Protein AF-A0A7J9FMN2-F1 (afdb_monomer_lite)

pLDDT: mean 85.73, std 14.69, range [47.81, 98.0]

Secondary structure (DSSP, 8-state):
-----------------HHHHHHHHHHHHHHHHHHHHHTT--GGGGG-TTHHHHHHHHHHH-TTSPPPPHHHIIIIIHHHHHHHHH-

Organism: NCBI:txid34281

Foldseek 3Di:
DDDPPPPDPDPPVPPPDVVNVVVVVVVVVVVVVVCCVVVVNDPCVVVDPVPVVVVVVDVVVDDVDDDDDPCCVVPPVVVVVVVVVVD

Structure (mmCIF, N/CA/C/O backbone):
data_AF-A0A7J9FMN2-F1
#
_entry.id  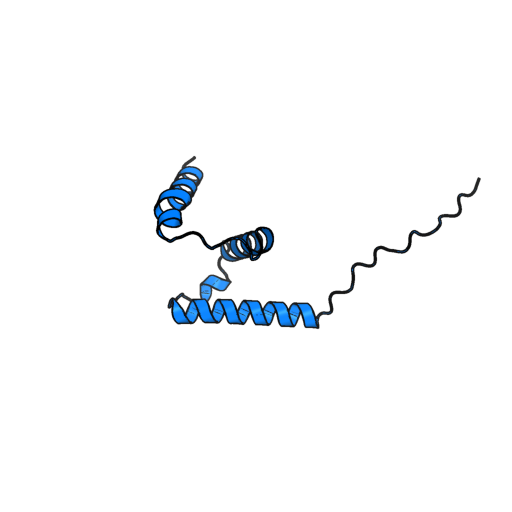 AF-A0A7J9FMN2-F1
#
loop_
_atom_site.group_PDB
_atom_site.id
_atom_site.type_symbol
_atom_site.label_atom_id
_atom_site.label_alt_id
_atom_site.label_comp_id
_atom_site.label_asym_id
_atom_site.label_entity_id
_atom_site.label_seq_id
_atom_site.pdbx_PDB_ins_code
_atom_site.Cartn_x
_atom_site.Cartn_y
_atom_site.Cartn_z
_atom_site.occupancy
_atom_site.B_iso_or_equiv
_atom_site.auth_seq_id
_atom_site.auth_comp_id
_atom_site.auth_asym_id
_atom_site.auth_atom_id
_atom_site.pdbx_PDB_model_num
ATOM 1 N N . MET A 1 1 ? -8.418 58.636 -15.079 1.00 54.34 1 MET A N 1
ATOM 2 C CA . MET A 1 1 ? -8.450 57.250 -14.582 1.00 54.34 1 MET A CA 1
ATOM 3 C C . MET A 1 1 ? -7.914 56.390 -15.692 1.00 54.34 1 MET A C 1
ATOM 5 O O . MET A 1 1 ? -8.571 56.362 -16.712 1.00 54.34 1 MET A O 1
ATOM 9 N N . ASP A 1 2 ? -6.761 55.760 -15.493 1.00 47.81 2 ASP A N 1
ATOM 10 C CA . ASP A 1 2 ? -6.423 54.496 -16.152 1.00 47.81 2 ASP A CA 1
ATOM 11 C C . ASP A 1 2 ? -5.402 53.780 -15.259 1.00 47.81 2 ASP A C 1
ATOM 13 O O . ASP A 1 2 ? -4.254 54.224 -15.159 1.00 47.81 2 ASP A O 1
ATOM 17 N N . PRO A 1 3 ? -5.801 52.732 -14.517 1.00 58.25 3 PRO A N 1
ATOM 18 C CA . PRO A 1 3 ? -4.848 51.949 -13.755 1.00 58.25 3 PRO A CA 1
ATOM 19 C C . PRO A 1 3 ? -4.020 51.121 -14.740 1.00 58.25 3 PRO A C 1
ATOM 21 O O . PRO A 1 3 ? -4.542 50.250 -15.438 1.00 58.25 3 PRO A O 1
ATOM 24 N N . VAL A 1 4 ? -2.714 51.387 -14.793 1.00 58.38 4 VAL A N 1
ATOM 25 C CA . VAL A 1 4 ? -1.757 50.501 -15.458 1.00 58.38 4 VAL A CA 1
ATOM 26 C C . VAL A 1 4 ? -1.821 49.162 -14.728 1.00 58.38 4 VAL A C 1
ATOM 28 O O . VAL A 1 4 ? -1.317 49.017 -13.617 1.00 58.38 4 VAL A O 1
ATOM 31 N N . LEU A 1 5 ? -2.500 48.193 -15.345 1.00 58.25 5 LEU A N 1
ATOM 32 C CA . LEU A 1 5 ? -2.506 46.790 -14.945 1.00 58.25 5 LEU A CA 1
ATOM 33 C C . LEU A 1 5 ? -1.082 46.250 -15.101 1.00 58.25 5 LEU A C 1
ATOM 35 O O . LEU A 1 5 ? -0.711 45.678 -16.130 1.00 58.25 5 LEU A O 1
ATOM 39 N N . GLU A 1 6 ? -0.269 46.463 -14.070 1.00 57.75 6 GLU A N 1
ATOM 40 C CA . GLU A 1 6 ? 1.008 45.796 -13.898 1.00 57.75 6 GLU A CA 1
ATOM 41 C C . GLU A 1 6 ? 0.703 44.298 -13.805 1.00 57.75 6 GLU A C 1
ATOM 43 O O . GLU A 1 6 ? 0.202 43.792 -12.800 1.00 57.75 6 GLU A O 1
ATOM 48 N N . ARG A 1 7 ? 0.886 43.591 -14.927 1.00 54.31 7 ARG A N 1
ATOM 49 C CA . ARG A 1 7 ? 0.682 42.145 -15.005 1.00 54.31 7 ARG A CA 1
ATOM 50 C C . ARG A 1 7 ? 1.604 41.508 -13.979 1.00 54.31 7 ARG A C 1
ATOM 52 O O . ARG A 1 7 ? 2.811 41.405 -14.210 1.00 54.31 7 ARG A O 1
ATOM 59 N N . SER A 1 8 ? 1.024 41.078 -12.861 1.00 58.69 8 SER A N 1
ATOM 60 C CA . SER A 1 8 ? 1.701 40.251 -11.876 1.00 58.69 8 SER A CA 1
ATOM 61 C C . SER A 1 8 ? 2.404 39.130 -12.632 1.00 58.69 8 SER A C 1
ATOM 63 O O . SER A 1 8 ? 1.818 38.472 -13.499 1.00 58.69 8 SER A O 1
ATOM 65 N N . LYS A 1 9 ? 3.714 38.998 -12.395 1.00 55.59 9 LYS A N 1
ATOM 66 C CA . LYS A 1 9 ? 4.547 37.979 -13.029 1.00 55.59 9 LYS A CA 1
ATOM 67 C C . LYS A 1 9 ? 3.873 36.645 -12.763 1.00 55.59 9 LYS A C 1
ATOM 69 O O . LYS A 1 9 ? 3.893 36.156 -11.640 1.00 55.59 9 LYS A O 1
ATOM 74 N N . SER A 1 10 ? 3.224 36.144 -13.812 1.00 57.12 10 SER A N 1
ATOM 75 C CA . SER A 1 10 ? 2.535 34.869 -13.881 1.00 57.12 10 SER A CA 1
ATOM 76 C C . SER A 1 10 ? 3.229 33.872 -12.966 1.00 57.12 10 SER A C 1
ATOM 78 O O . SER A 1 10 ? 4.416 33.582 -13.146 1.00 57.12 10 SER A O 1
ATOM 80 N N . SER A 1 11 ? 2.474 33.362 -11.997 1.00 58.31 11 SER A N 1
ATOM 81 C CA . SER A 1 11 ? 2.730 32.099 -11.323 1.00 58.31 11 SER A CA 1
ATOM 82 C C . SER A 1 11 ? 2.726 30.997 -12.384 1.00 58.31 11 SER A C 1
ATOM 84 O O . SER A 1 11 ? 1.790 30.213 -12.518 1.00 58.31 11 SER A O 1
ATOM 86 N N . LYS A 1 12 ? 3.767 30.969 -13.221 1.00 58.34 12 LYS A N 1
ATOM 87 C CA . LYS A 1 12 ? 4.011 29.885 -14.158 1.00 58.34 12 LYS A CA 1
ATOM 88 C C . LYS A 1 12 ? 4.234 28.670 -13.281 1.00 58.34 12 LYS A C 1
ATOM 90 O O . LYS A 1 12 ? 5.304 28.533 -12.692 1.00 58.34 12 LYS A O 1
ATOM 95 N N . GLN A 1 13 ? 3.215 27.819 -13.168 1.00 64.69 13 GLN A N 1
ATOM 96 C CA . GLN A 1 13 ? 3.396 26.479 -12.636 1.00 64.69 13 GLN A CA 1
ATOM 97 C C . GLN A 1 13 ? 4.615 25.902 -13.363 1.00 64.69 13 GLN A C 1
ATOM 99 O O . GLN A 1 13 ? 4.618 25.893 -14.603 1.00 64.69 13 GLN A O 1
ATOM 104 N N . PRO A 1 14 ? 5.690 25.531 -12.647 1.00 56.75 14 PRO A N 1
ATOM 105 C CA . PRO A 1 14 ? 6.860 24.980 -13.297 1.00 56.75 14 PRO A CA 1
ATOM 106 C C . PRO A 1 14 ? 6.372 23.789 -14.112 1.00 56.75 14 PRO A C 1
ATOM 108 O O . PRO A 1 14 ? 5.704 22.905 -13.576 1.00 56.75 14 PRO A O 1
ATOM 111 N N . LYS A 1 15 ? 6.628 23.816 -15.426 1.00 61.47 15 LYS A N 1
ATOM 112 C CA . LYS A 1 15 ? 6.318 22.707 -16.327 1.00 61.47 15 LYS A CA 1
ATOM 113 C C . LYS A 1 15 ? 7.135 21.519 -15.836 1.00 61.47 15 LYS A C 1
ATOM 115 O O . LYS A 1 15 ? 8.282 21.357 -16.245 1.00 61.47 15 LYS A O 1
ATOM 120 N N . LEU A 1 16 ? 6.573 20.745 -14.907 1.00 58.81 16 LEU A N 1
ATOM 121 C CA . LEU A 1 16 ? 7.132 19.481 -14.463 1.00 58.81 16 LEU A CA 1
ATOM 122 C C . LEU A 1 16 ? 7.342 18.679 -15.736 1.00 58.81 16 LEU A C 1
ATOM 124 O O . LEU A 1 16 ? 6.397 18.357 -16.458 1.00 58.81 16 LEU A O 1
ATOM 128 N N . THR A 1 17 ? 8.611 18.495 -16.076 1.00 64.12 17 THR A N 1
ATOM 129 C CA . THR A 1 17 ? 9.009 17.912 -17.343 1.00 64.12 17 THR A CA 1
ATOM 130 C C . THR A 1 17 ? 8.361 16.540 -17.437 1.00 64.12 17 THR A C 1
ATOM 132 O O . THR A 1 17 ? 8.329 15.771 -16.475 1.00 64.12 17 THR A O 1
ATOM 135 N N . THR A 1 18 ? 7.799 16.217 -18.596 1.00 71.25 18 THR A N 1
ATOM 136 C CA . THR A 1 18 ? 7.139 14.926 -18.836 1.00 71.25 18 THR A CA 1
ATOM 137 C C . THR A 1 18 ? 8.044 13.738 -18.477 1.00 71.25 18 THR A C 1
ATOM 139 O O . THR A 1 18 ? 7.552 12.674 -18.110 1.00 71.25 18 THR A O 1
ATOM 142 N N . SER A 1 19 ? 9.368 13.927 -18.504 1.00 78.19 19 SER A N 1
ATOM 143 C CA . SER A 1 19 ? 10.370 12.972 -18.027 1.00 78.19 19 SER A CA 1
ATOM 14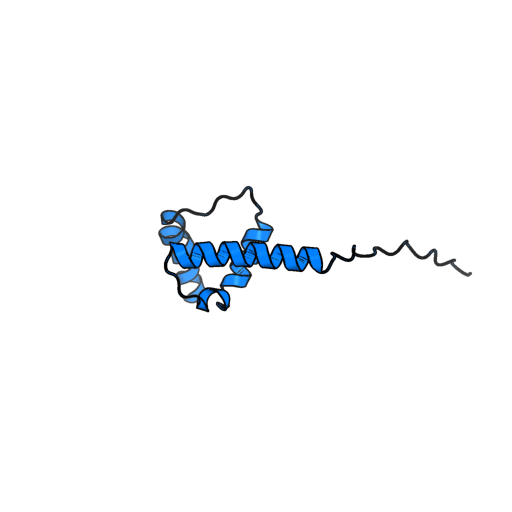4 C C . SER A 1 19 ? 10.309 12.708 -16.519 1.00 78.19 19 SER A C 1
ATOM 146 O O . SER A 1 19 ? 10.417 11.551 -16.116 1.00 78.19 19 SER A O 1
ATOM 148 N N . PHE A 1 20 ? 10.080 13.721 -15.676 1.00 80.94 20 PHE A N 1
ATOM 149 C CA . PHE A 1 20 ? 9.932 13.534 -14.230 1.00 80.94 20 PHE A CA 1
ATOM 150 C C . PHE A 1 20 ? 8.717 12.661 -13.905 1.00 80.94 20 PHE A C 1
ATOM 152 O O . PHE A 1 20 ? 8.834 11.703 -13.141 1.00 80.94 20 PHE A O 1
ATOM 159 N N . LEU A 1 21 ? 7.575 12.931 -14.545 1.00 85.44 21 LEU A N 1
ATOM 160 C CA . LEU A 1 21 ? 6.355 12.136 -14.368 1.00 85.44 21 LEU A CA 1
ATOM 161 C C . LEU A 1 21 ? 6.534 10.696 -14.866 1.00 85.44 21 LEU A C 1
ATOM 163 O O . LEU A 1 21 ? 6.128 9.757 -14.182 1.00 85.44 21 LEU A O 1
ATOM 167 N N . LYS A 1 22 ? 7.200 10.501 -16.013 1.00 88.38 22 LYS A N 1
ATOM 168 C CA . LYS A 1 22 ? 7.552 9.163 -16.520 1.00 88.38 22 LYS A CA 1
ATOM 169 C C . LYS A 1 22 ? 8.432 8.400 -15.528 1.00 88.38 22 LYS A C 1
ATOM 171 O O . LYS A 1 22 ? 8.142 7.248 -15.217 1.00 88.38 22 LYS A O 1
ATOM 176 N N . ASN A 1 23 ? 9.454 9.054 -14.978 1.00 92.44 23 ASN A N 1
ATOM 177 C CA . ASN A 1 23 ? 10.351 8.448 -13.996 1.00 92.44 23 ASN A CA 1
ATOM 178 C C . ASN A 1 23 ? 9.632 8.122 -12.678 1.00 92.44 23 ASN A C 1
ATOM 180 O O . ASN A 1 23 ? 9.859 7.058 -12.104 1.00 92.44 23 ASN A O 1
ATOM 184 N N . ALA A 1 24 ? 8.749 9.004 -12.204 1.00 90.69 24 ALA A N 1
ATOM 185 C CA . ALA A 1 24 ? 7.932 8.761 -11.018 1.00 90.69 24 ALA A CA 1
ATOM 186 C C . ALA A 1 24 ? 6.987 7.567 -11.225 1.00 90.69 24 ALA A C 1
ATOM 188 O O . ALA A 1 24 ? 6.947 6.664 -10.387 1.00 90.69 24 ALA A O 1
ATOM 189 N N . LYS A 1 25 ? 6.309 7.505 -12.379 1.00 91.81 25 LYS A N 1
ATOM 190 C CA . LYS A 1 25 ? 5.448 6.376 -12.755 1.00 91.81 25 LYS A CA 1
ATOM 191 C C . LYS A 1 25 ? 6.231 5.064 -12.824 1.00 91.81 25 LYS A C 1
ATOM 193 O O . LYS A 1 25 ? 5.763 4.059 -12.304 1.00 91.81 25 LYS A O 1
ATOM 198 N N . ALA A 1 26 ? 7.433 5.074 -13.400 1.00 95.44 26 ALA A N 1
ATOM 199 C CA . ALA A 1 26 ? 8.293 3.893 -13.460 1.00 95.44 26 ALA A CA 1
ATOM 200 C C . ALA A 1 26 ? 8.722 3.408 -12.063 1.00 95.44 26 ALA A C 1
ATOM 202 O O . ALA A 1 26 ? 8.692 2.209 -11.790 1.00 95.44 26 ALA A O 1
ATOM 203 N N . LYS A 1 27 ? 9.071 4.329 -11.153 1.00 95.81 27 LYS A N 1
ATOM 204 C CA . LYS A 1 27 ? 9.405 3.991 -9.759 1.00 95.81 27 LYS A CA 1
ATOM 205 C C . LYS A 1 27 ? 8.219 3.366 -9.026 1.00 95.81 27 LYS A C 1
ATOM 207 O O . LYS A 1 27 ? 8.396 2.336 -8.380 1.00 95.81 27 LYS A O 1
ATOM 212 N N . LEU A 1 28 ? 7.031 3.958 -9.157 1.00 94.00 28 LEU A N 1
ATOM 213 C CA . LEU A 1 28 ? 5.807 3.423 -8.559 1.00 94.00 28 LEU A CA 1
ATOM 214 C C . LEU A 1 28 ? 5.466 2.043 -9.133 1.00 94.00 28 LEU A C 1
ATOM 216 O O . LEU A 1 28 ? 5.220 1.112 -8.373 1.00 94.00 28 LEU A O 1
ATOM 220 N N . GLY A 1 29 ? 5.537 1.892 -10.459 1.00 95.56 29 GLY A N 1
ATOM 221 C CA . GLY A 1 29 ? 5.330 0.612 -11.134 1.00 95.56 29 GLY A CA 1
ATOM 222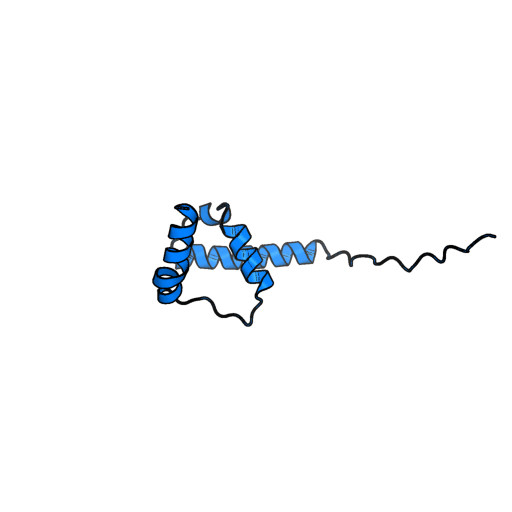 C C . GLY A 1 29 ? 6.265 -0.471 -10.599 1.00 95.56 29 GLY A C 1
ATOM 223 O O . GLY A 1 29 ? 5.800 -1.532 -10.202 1.00 95.56 29 GLY A O 1
ATOM 224 N N . LYS A 1 30 ? 7.567 -0.179 -10.475 1.00 97.62 30 LYS A N 1
ATOM 225 C CA . LYS A 1 30 ? 8.549 -1.128 -9.926 1.00 97.62 30 LYS A CA 1
ATOM 226 C C . LYS A 1 30 ? 8.258 -1.511 -8.470 1.00 97.62 30 LYS A C 1
ATOM 228 O O . LYS A 1 30 ? 8.421 -2.676 -8.113 1.00 97.62 30 LYS A O 1
ATOM 233 N N . ALA A 1 31 ? 7.839 -0.558 -7.636 1.00 95.56 31 ALA A N 1
ATOM 234 C CA . ALA A 1 31 ? 7.466 -0.833 -6.248 1.00 95.56 31 ALA A CA 1
ATOM 235 C C . ALA A 1 31 ? 6.240 -1.759 -6.163 1.00 95.56 31 ALA A C 1
ATOM 237 O O . ALA A 1 31 ? 6.281 -2.754 -5.441 1.00 95.56 31 ALA A O 1
ATOM 238 N N . MET A 1 32 ? 5.203 -1.489 -6.963 1.00 96.00 32 MET A N 1
ATOM 239 C CA . MET A 1 32 ? 4.012 -2.341 -7.049 1.00 96.00 32 MET A CA 1
ATOM 240 C C . MET A 1 32 ? 4.348 -3.738 -7.573 1.00 96.00 32 MET A C 1
ATO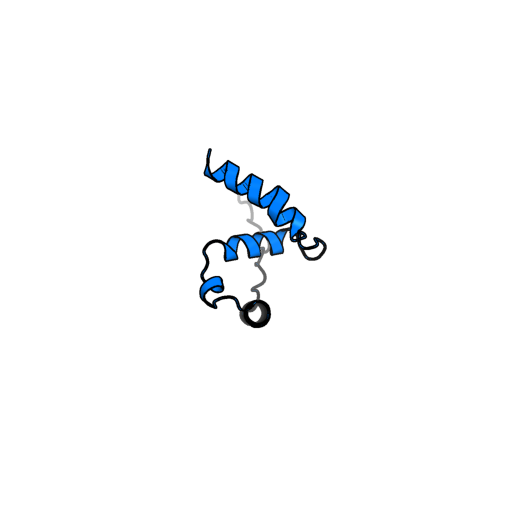M 242 O O . MET A 1 32 ? 3.912 -4.724 -6.989 1.00 96.00 32 MET A O 1
ATOM 246 N N . SER A 1 33 ? 5.170 -3.848 -8.621 1.00 97.62 33 SER A N 1
ATOM 247 C CA . SER A 1 33 ? 5.613 -5.146 -9.144 1.00 97.62 33 SER A CA 1
ATOM 248 C C . SER A 1 33 ? 6.371 -5.961 -8.097 1.00 97.62 33 SER A C 1
ATOM 250 O O . SER A 1 33 ? 6.175 -7.170 -8.014 1.00 97.62 33 SER A O 1
ATOM 252 N N . LYS A 1 34 ? 7.208 -5.312 -7.275 1.00 98.00 34 LYS A N 1
ATOM 253 C CA . LYS A 1 34 ? 7.904 -5.980 -6.170 1.00 98.00 34 LYS A CA 1
ATOM 254 C C . LYS A 1 34 ? 6.904 -6.535 -5.151 1.00 98.00 34 LYS A C 1
ATOM 256 O O . LYS A 1 34 ? 7.008 -7.702 -4.797 1.00 98.00 34 LYS A O 1
ATOM 261 N N . LEU A 1 35 ? 5.936 -5.726 -4.719 1.00 95.25 35 LEU A N 1
ATOM 262 C CA . LEU A 1 35 ? 4.897 -6.163 -3.782 1.00 95.25 35 LEU A CA 1
ATOM 263 C C . LEU A 1 35 ? 4.103 -7.355 -4.337 1.00 95.25 35 LEU A C 1
ATOM 265 O O . LEU A 1 35 ? 3.964 -8.367 -3.664 1.00 95.25 35 LEU A O 1
ATOM 269 N N . ILE A 1 36 ? 3.653 -7.251 -5.589 1.00 97.12 36 ILE A N 1
ATOM 270 C CA . ILE A 1 36 ? 2.889 -8.296 -6.281 1.00 97.12 36 ILE A CA 1
ATOM 271 C C . ILE A 1 36 ? 3.656 -9.621 -6.318 1.00 97.12 36 ILE A C 1
ATOM 273 O O . ILE A 1 36 ? 3.082 -10.665 -6.024 1.00 97.12 36 ILE A O 1
ATOM 277 N N . LEU A 1 37 ? 4.949 -9.578 -6.651 1.00 97.88 37 LEU A N 1
ATOM 278 C CA . LEU A 1 37 ? 5.775 -10.777 -6.760 1.00 97.88 37 LEU A CA 1
ATOM 279 C C . LEU A 1 37 ? 6.038 -11.439 -5.400 1.00 97.88 37 LEU A C 1
ATOM 281 O O . LEU A 1 37 ? 5.971 -12.659 -5.302 1.00 97.88 37 LEU A O 1
ATOM 285 N N . HIS A 1 38 ? 6.362 -10.653 -4.370 1.00 97.88 38 HIS A N 1
ATOM 286 C CA . HIS A 1 38 ? 6.740 -11.196 -3.061 1.00 97.88 38 HIS A CA 1
ATOM 287 C C . HIS A 1 38 ? 5.543 -11.676 -2.236 1.00 97.88 38 HIS A C 1
ATOM 289 O O . HIS A 1 38 ? 5.666 -12.682 -1.547 1.00 97.88 38 HIS A O 1
ATOM 295 N N . GLU A 1 39 ? 4.400 -10.999 -2.341 1.00 96.62 39 GLU A N 1
ATOM 296 C CA . GLU A 1 39 ? 3.175 -11.347 -1.605 1.00 96.62 39 GLU A CA 1
ATOM 297 C C . GLU A 1 39 ? 2.211 -12.213 -2.437 1.00 96.62 39 GLU A C 1
ATOM 299 O O . GLU A 1 39 ? 1.068 -12.430 -2.046 1.00 96.62 39 GLU A O 1
ATOM 304 N N . ALA A 1 40 ? 2.653 -12.682 -3.613 1.00 96.94 40 ALA A N 1
ATOM 305 C CA . ALA A 1 40 ? 1.867 -13.486 -4.552 1.00 96.94 40 ALA A CA 1
ATOM 306 C C . ALA A 1 40 ? 0.474 -12.894 -4.863 1.00 96.94 40 ALA A C 1
ATOM 308 O O . ALA A 1 40 ? -0.516 -13.614 -5.019 1.00 96.94 40 ALA A O 1
ATOM 309 N N . LEU A 1 41 ? 0.386 -11.564 -4.958 1.00 96.25 41 LEU A N 1
ATOM 310 C CA . LEU A 1 41 ? -0.877 -10.877 -5.216 1.00 96.25 41 LEU A CA 1
ATOM 311 C C . LEU A 1 41 ? -1.261 -10.985 -6.697 1.00 96.25 41 LEU A C 1
ATOM 313 O O . LEU A 1 41 ? -0.396 -11.013 -7.575 1.00 96.25 41 LEU A O 1
ATOM 317 N N . PRO A 1 42 ? -2.559 -10.976 -7.030 1.00 96.12 42 PRO A N 1
ATOM 318 C CA . PRO A 1 42 ? -2.976 -10.916 -8.419 1.00 96.12 42 PRO A CA 1
ATOM 319 C C . PRO A 1 42 ? -2.631 -9.547 -9.019 1.00 96.12 42 PRO A C 1
ATOM 321 O O . PRO A 1 42 ? -2.933 -8.505 -8.435 1.00 96.12 42 PRO A O 1
ATOM 324 N N . ALA A 1 43 ? -2.078 -9.536 -10.236 1.00 95.62 43 ALA A N 1
ATOM 325 C CA . ALA A 1 43 ? -1.687 -8.301 -10.923 1.00 95.62 43 ALA A CA 1
ATOM 326 C C . ALA A 1 43 ? -2.843 -7.296 -11.074 1.00 95.62 43 ALA A C 1
ATOM 328 O O . ALA A 1 43 ? -2.610 -6.091 -11.032 1.00 95.62 43 ALA A O 1
ATOM 329 N N . ARG A 1 44 ? -4.092 -7.786 -11.143 1.00 96.00 44 ARG A N 1
ATOM 330 C CA . ARG A 1 44 ? -5.321 -6.973 -11.204 1.00 96.00 44 ARG A CA 1
ATOM 331 C C . ARG A 1 44 ? -5.460 -5.965 -10.057 1.00 96.00 44 ARG A C 1
ATOM 333 O O . ARG A 1 44 ? -6.253 -5.039 -10.157 1.00 96.00 44 ARG A O 1
ATOM 340 N N . ILE A 1 45 ? -4.715 -6.124 -8.958 1.00 95.38 45 ILE A N 1
ATOM 341 C CA . ILE A 1 45 ? -4.764 -5.186 -7.830 1.00 95.38 45 ILE A CA 1
ATOM 342 C C . ILE A 1 45 ? -4.387 -3.754 -8.232 1.00 95.38 45 ILE A C 1
ATOM 344 O O . ILE A 1 45 ? -4.870 -2.809 -7.614 1.00 95.38 45 ILE A O 1
ATOM 348 N N . VAL A 1 46 ? -3.591 -3.580 -9.297 1.00 94.19 46 VAL A N 1
ATOM 349 C CA . VAL A 1 46 ? -3.244 -2.250 -9.834 1.00 94.19 46 VAL A CA 1
ATOM 350 C C . VAL A 1 46 ? -4.444 -1.495 -10.411 1.00 94.19 46 VAL A C 1
ATOM 352 O O . VAL A 1 46 ? -4.395 -0.273 -10.527 1.00 94.19 46 VAL A O 1
ATOM 355 N N . GLU A 1 47 ? -5.513 -2.218 -10.745 1.00 94.75 47 GLU A N 1
ATOM 356 C CA . GLU A 1 47 ? -6.773 -1.692 -11.278 1.00 94.75 47 GLU A CA 1
ATOM 357 C C . GLU A 1 47 ? -7.848 -1.565 -10.189 1.00 94.75 47 GLU A C 1
ATOM 359 O O . GLU A 1 47 ? -8.965 -1.134 -10.466 1.00 94.75 47 GLU A O 1
ATOM 364 N N . SER A 1 48 ? -7.529 -1.926 -8.940 1.00 95.44 48 SER A N 1
ATOM 365 C CA . SER A 1 48 ? -8.472 -1.820 -7.829 1.00 95.44 48 SER A CA 1
ATOM 366 C C . SER A 1 48 ? -8.898 -0.362 -7.614 1.00 95.44 48 SER A C 1
ATOM 368 O O . SER A 1 48 ? -8.026 0.507 -7.477 1.00 95.44 48 SER A O 1
ATOM 370 N N . PRO A 1 49 ? -10.209 -0.078 -7.483 1.00 94.94 49 PRO A N 1
ATOM 371 C CA . PRO A 1 49 ? -10.689 1.271 -7.184 1.00 94.94 49 PRO A CA 1
ATOM 372 C C . PRO A 1 49 ? -10.166 1.787 -5.834 1.00 94.94 49 PRO A C 1
ATOM 374 O O . PRO A 1 49 ? -10.034 2.994 -5.649 1.00 94.94 49 PRO A O 1
ATOM 377 N N . PHE A 1 50 ? -9.789 0.886 -4.922 1.00 92.69 50 PHE A N 1
ATOM 378 C CA . PHE A 1 50 ? -9.266 1.223 -3.597 1.00 92.69 50 PHE A CA 1
ATOM 379 C C . PHE A 1 50 ? -7.761 1.530 -3.586 1.00 92.69 50 PHE A C 1
ATOM 381 O O . PHE A 1 50 ? -7.268 2.155 -2.648 1.00 92.69 50 PHE A O 1
ATOM 388 N N . LEU A 1 51 ? -7.008 1.153 -4.628 1.00 94.19 51 LEU A N 1
ATOM 389 C CA . LEU A 1 51 ? -5.557 1.367 -4.642 1.00 94.19 51 LEU A CA 1
ATOM 390 C C . LEU A 1 51 ? -5.188 2.852 -4.769 1.00 94.19 51 LEU A C 1
ATOM 392 O O . LEU A 1 51 ? -4.281 3.326 -4.086 1.00 94.19 51 LEU A O 1
ATOM 396 N N . GLN A 1 52 ? -5.871 3.597 -5.641 1.00 92.62 52 GLN A N 1
ATOM 397 C CA . GLN A 1 52 ? -5.594 5.025 -5.833 1.00 92.62 52 GLN A CA 1
ATOM 398 C C . GLN A 1 52 ? -5.800 5.845 -4.546 1.00 92.62 52 GLN A C 1
ATOM 400 O O . GLN A 1 52 ? -4.883 6.590 -4.188 1.00 92.62 52 GLN A O 1
ATOM 405 N N . PRO A 1 53 ? -6.915 5.689 -3.804 1.00 94.69 53 PRO A N 1
ATOM 406 C CA . PRO A 1 53 ? -7.085 6.301 -2.487 1.00 94.69 53 PRO A CA 1
ATOM 407 C C . PRO A 1 53 ? -5.930 6.009 -1.520 1.00 94.69 53 PRO A C 1
ATOM 409 O O . PRO A 1 53 ? -5.379 6.943 -0.938 1.00 94.69 53 PRO A O 1
ATOM 412 N N . ILE A 1 54 ? -5.489 4.749 -1.411 1.00 93.88 54 ILE A N 1
ATOM 413 C CA . ILE A 1 54 ? -4.368 4.363 -0.534 1.00 93.88 54 ILE A CA 1
ATOM 414 C C . ILE A 1 54 ? -3.087 5.114 -0.918 1.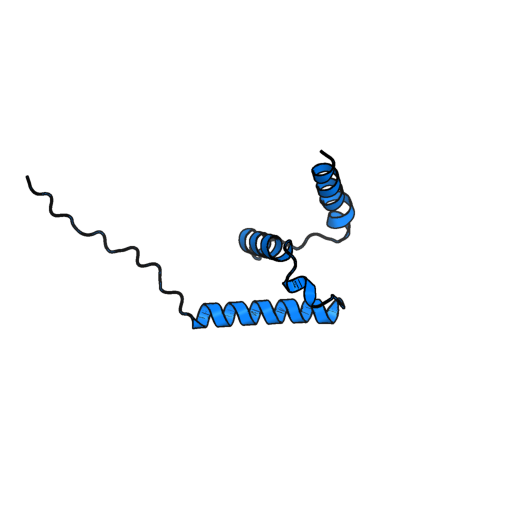00 93.88 54 ILE A C 1
ATOM 416 O O . ILE A 1 54 ? -2.410 5.678 -0.058 1.00 93.88 54 ILE A O 1
ATOM 420 N N . LEU A 1 55 ? -2.759 5.175 -2.213 1.00 92.94 55 LEU A N 1
ATOM 421 C CA . LEU A 1 55 ? -1.571 5.887 -2.693 1.00 92.94 55 LEU A CA 1
ATOM 422 C C . LEU A 1 55 ? -1.651 7.397 -2.429 1.00 92.94 55 LEU A C 1
ATOM 424 O O . LEU A 1 55 ? -0.635 8.020 -2.113 1.00 92.94 55 LEU A O 1
ATOM 428 N N . GLN A 1 56 ? -2.843 7.989 -2.529 1.00 94.00 56 GLN A N 1
ATOM 429 C CA . GLN A 1 56 ? -3.057 9.397 -2.194 1.00 94.00 56 GLN A CA 1
ATOM 430 C C . GLN A 1 56 ? -2.873 9.659 -0.698 1.00 94.00 56 GLN A C 1
ATOM 432 O O . GLN A 1 56 ? -2.215 10.636 -0.337 1.00 94.00 56 GLN A O 1
ATOM 437 N N . VAL A 1 57 ? -3.410 8.797 0.170 1.00 94.38 57 VAL A N 1
ATOM 438 C CA . VAL A 1 57 ? -3.201 8.892 1.624 1.00 94.38 57 VAL A CA 1
ATOM 439 C C . VAL A 1 57 ? -1.717 8.757 1.945 1.00 94.38 57 VAL A C 1
ATOM 441 O O . VAL A 1 57 ? -1.168 9.634 2.608 1.00 94.38 57 VAL A O 1
ATOM 444 N N . ALA A 1 58 ? -1.037 7.749 1.390 1.00 92.38 58 ALA A N 1
ATOM 445 C CA . ALA A 1 58 ? 0.403 7.547 1.562 1.00 92.38 58 ALA A CA 1
ATOM 446 C C . ALA A 1 58 ? 1.227 8.775 1.128 1.00 92.38 58 ALA A C 1
ATOM 448 O O . ALA A 1 58 ? 2.169 9.180 1.811 1.00 92.38 58 ALA A O 1
ATOM 449 N N . ALA A 1 59 ? 0.855 9.410 0.011 1.00 91.75 59 ALA A N 1
ATOM 450 C CA . ALA A 1 59 ? 1.500 10.636 -0.453 1.00 91.75 59 ALA A CA 1
ATOM 451 C C . ALA A 1 59 ? 1.264 11.830 0.491 1.00 91.75 59 ALA A C 1
ATOM 453 O O . ALA A 1 59 ? 2.171 12.646 0.657 1.00 91.75 59 ALA A O 1
ATOM 454 N N . LYS A 1 60 ? 0.080 11.924 1.115 1.00 94.00 60 LYS A N 1
ATOM 455 C CA . LYS A 1 60 ? -0.280 12.989 2.069 1.00 94.00 60 LYS A CA 1
ATOM 456 C C . LYS A 1 60 ? 0.423 12.835 3.417 1.00 94.00 60 LYS A C 1
ATOM 458 O O . LYS A 1 60 ? 0.948 13.819 3.926 1.00 94.00 60 LYS A O 1
ATOM 463 N N . VAL A 1 61 ? 0.446 11.626 3.986 1.00 92.81 61 VAL A N 1
ATOM 464 C CA . VAL A 1 61 ? 1.077 11.379 5.300 1.00 92.81 61 VAL A CA 1
ATOM 465 C C . VAL A 1 61 ? 2.605 11.455 5.236 1.00 92.81 61 VAL A C 1
ATOM 467 O O . VAL A 1 61 ? 3.269 11.742 6.231 1.00 92.81 61 VAL A O 1
ATOM 470 N N . GLY A 1 62 ? 3.175 11.262 4.044 1.00 88.56 62 GLY A N 1
ATOM 471 C CA . GLY A 1 62 ? 4.603 11.398 3.808 1.00 88.56 62 GLY A CA 1
ATOM 472 C C . GLY A 1 62 ? 5.427 10.247 4.389 1.00 88.56 62 GLY A C 1
ATOM 473 O O . GLY A 1 62 ? 4.922 9.258 4.907 1.00 88.56 62 GLY A O 1
ATOM 474 N N . LYS A 1 63 ? 6.752 10.363 4.266 1.00 87.19 63 LYS A N 1
ATOM 475 C CA . LYS A 1 63 ? 7.691 9.255 4.531 1.00 87.19 63 LYS A CA 1
ATOM 476 C C . LYS A 1 63 ? 7.930 8.962 6.014 1.00 87.19 63 LYS A C 1
ATOM 478 O O . LYS A 1 63 ? 8.493 7.921 6.329 1.00 87.19 63 LYS A O 1
ATOM 483 N N . SER A 1 64 ? 7.579 9.893 6.898 1.00 88.12 64 SER A N 1
ATOM 484 C CA . SER A 1 64 ? 7.845 9.770 8.336 1.00 88.12 64 SER A CA 1
ATOM 485 C C . SER A 1 64 ? 6.825 8.887 9.051 1.00 88.12 64 SER A C 1
ATOM 487 O O . SER A 1 64 ? 7.082 8.442 10.168 1.00 88.12 64 SER A O 1
ATOM 489 N N . VAL A 1 65 ? 5.679 8.628 8.418 1.00 89.25 65 VAL A N 1
ATOM 490 C CA . VAL A 1 65 ? 4.631 7.779 8.978 1.00 89.25 65 VAL A CA 1
ATOM 491 C C . VAL A 1 65 ? 4.944 6.325 8.652 1.00 89.25 65 VAL A C 1
ATOM 493 O O . VAL A 1 65 ? 5.136 5.950 7.495 1.00 89.25 65 VAL A O 1
ATOM 496 N N . LYS A 1 66 ? 5.037 5.505 9.700 1.00 89.81 66 LYS A N 1
ATOM 497 C CA . LYS A 1 66 ? 5.219 4.060 9.561 1.00 89.81 66 LYS A CA 1
ATOM 498 C C . LYS A 1 66 ? 3.909 3.421 9.110 1.00 89.81 66 LYS A C 1
ATOM 500 O O . LYS A 1 66 ? 2.833 3.886 9.470 1.00 89.81 66 LYS A O 1
ATOM 505 N N . SER A 1 67 ? 4.022 2.339 8.343 1.00 89.81 67 SER A N 1
ATOM 506 C CA . SER A 1 67 ? 2.871 1.488 8.043 1.00 89.81 67 SER A CA 1
ATOM 507 C C . SER A 1 67 ? 2.271 0.958 9.348 1.00 89.81 67 SER A C 1
ATOM 509 O O . SER A 1 67 ? 3.051 0.601 10.240 1.00 89.81 67 SER A O 1
ATOM 511 N N . PRO A 1 68 ? 0.935 0.858 9.454 1.00 93.81 68 PRO A N 1
ATOM 512 C CA . PRO A 1 68 ? 0.310 0.155 10.563 1.00 93.81 68 PRO A CA 1
ATOM 513 C C . PRO A 1 68 ? 0.747 -1.312 10.576 1.00 93.81 68 PRO A C 1
ATOM 515 O O . PRO A 1 68 ? 1.096 -1.895 9.539 1.00 93.81 68 PRO A O 1
ATOM 518 N N . SER A 1 69 ? 0.740 -1.901 11.765 1.00 95.56 69 SER A N 1
ATOM 519 C CA . SER A 1 69 ? 0.968 -3.329 11.959 1.00 95.56 69 SER A CA 1
ATOM 520 C C . SER A 1 69 ? -0.253 -4.146 11.530 1.00 95.56 69 SER A C 1
ATOM 522 O O . SER A 1 69 ? -1.381 -3.657 11.511 1.00 95.56 69 SER A O 1
ATOM 524 N N . ALA A 1 70 ? -0.045 -5.434 11.246 1.00 94.94 70 ALA A N 1
ATOM 525 C CA . ALA A 1 70 ? -1.147 -6.345 10.931 1.00 94.94 70 ALA A CA 1
ATOM 526 C C . ALA A 1 70 ? -2.193 -6.412 12.060 1.00 94.94 70 ALA A C 1
ATOM 528 O O . ALA A 1 70 ? -3.383 -6.535 11.789 1.00 94.94 70 ALA A O 1
ATOM 529 N N . TYR A 1 71 ? -1.758 -6.290 13.320 1.00 95.56 71 TYR A N 1
ATOM 530 C CA . TYR A 1 71 ? -2.661 -6.279 14.468 1.00 95.56 71 TYR A CA 1
ATOM 531 C C . TYR A 1 71 ? -3.571 -5.048 14.463 1.00 95.56 71 TYR A C 1
ATOM 533 O O . TYR A 1 71 ? -4.784 -5.199 14.574 1.00 95.56 71 TYR A O 1
ATOM 541 N N . GLU A 1 72 ? -3.003 -3.852 14.289 1.00 95.50 72 GLU A N 1
ATOM 542 C CA . GLU A 1 72 ? -3.775 -2.603 14.220 1.00 95.50 72 GLU A CA 1
ATOM 543 C C . GLU A 1 72 ? -4.764 -2.623 13.050 1.00 95.50 72 GLU A C 1
ATOM 545 O O . GLU A 1 72 ? -5.924 -2.260 13.222 1.00 95.50 72 GLU A O 1
ATOM 550 N N . VAL A 1 73 ? -4.344 -3.126 11.883 1.00 95.38 73 VAL A N 1
ATOM 551 C CA . VAL A 1 73 ? -5.228 -3.265 10.715 1.00 95.38 73 VAL A CA 1
ATOM 552 C C . VAL A 1 73 ? -6.417 -4.171 11.013 1.00 95.38 73 VAL A C 1
ATOM 554 O O . VAL A 1 73 ? -7.544 -3.784 10.732 1.00 95.38 73 VAL A O 1
ATOM 557 N N . ILE A 1 74 ? -6.195 -5.353 11.588 1.00 93.50 74 ILE A N 1
ATOM 558 C CA . ILE A 1 74 ? -7.274 -6.328 11.805 1.00 93.50 74 ILE A CA 1
ATOM 559 C C . ILE A 1 74 ? -8.212 -5.899 12.939 1.00 93.50 74 ILE A C 1
ATOM 561 O O . ILE A 1 74 ? -9.418 -6.071 12.818 1.00 93.50 74 ILE A O 1
ATOM 565 N N . ARG A 1 75 ? -7.665 -5.392 14.049 1.00 94.44 75 ARG A N 1
ATOM 566 C CA . ARG A 1 75 ? -8.422 -5.153 15.292 1.00 94.44 75 ARG A CA 1
ATOM 567 C C . ARG A 1 75 ? -9.047 -3.772 15.388 1.00 94.44 75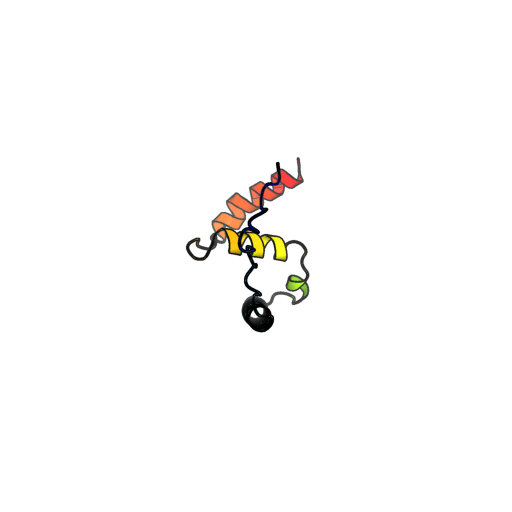 ARG A C 1
ATOM 569 O O . ARG A 1 75 ? -10.017 -3.614 16.110 1.00 94.44 75 ARG A O 1
ATOM 576 N N . VAL A 1 76 ? -8.434 -2.773 14.764 1.00 93.88 76 VAL A N 1
ATOM 577 C CA . VAL A 1 76 ? -8.870 -1.381 14.895 1.00 93.88 76 VAL A CA 1
ATOM 578 C C . VAL A 1 76 ? -9.528 -0.969 13.590 1.00 93.88 76 VAL A C 1
ATOM 580 O O . VAL A 1 76 ? -10.747 -0.862 13.518 1.00 93.88 76 VAL A O 1
ATOM 583 N N . TYR A 1 77 ? -8.740 -0.873 12.522 1.00 94.31 77 TYR A N 1
ATOM 584 C CA . TYR A 1 77 ? -9.201 -0.233 11.292 1.00 94.31 77 TYR A CA 1
ATOM 585 C C . TYR A 1 77 ? -10.215 -1.069 10.503 1.00 94.31 77 TYR A C 1
ATOM 587 O O . TYR A 1 77 ? -11.169 -0.526 9.961 1.00 94.31 77 TYR A O 1
ATOM 595 N N . LEU A 1 78 ? -10.053 -2.395 10.443 1.00 94.25 78 LEU A N 1
ATOM 596 C CA . LEU A 1 78 ? -11.005 -3.250 9.728 1.00 94.25 78 LEU A CA 1
ATOM 597 C C . LEU A 1 78 ? -12.362 -3.330 10.443 1.00 94.25 78 LEU A C 1
ATOM 599 O O . LEU A 1 78 ? -13.394 -3.412 9.783 1.00 94.25 78 LEU A O 1
ATOM 603 N N . GLU A 1 79 ? -12.367 -3.305 11.779 1.00 91.69 79 GLU A N 1
ATOM 604 C CA . GLU A 1 79 ? -13.608 -3.274 12.559 1.00 91.69 79 GLU A CA 1
ATOM 605 C C . GLU A 1 79 ? -14.344 -1.936 12.401 1.00 91.69 79 GLU A C 1
ATOM 607 O O . GLU A 1 79 ? -15.574 -1.926 12.354 1.00 91.69 79 GLU A O 1
ATOM 612 N N . GLU A 1 80 ? -13.609 -0.825 12.310 1.00 93.31 80 GLU A N 1
ATOM 613 C CA . GLU A 1 80 ? -14.156 0.509 12.028 1.00 93.31 80 GLU A CA 1
ATOM 614 C C . GLU A 1 80 ? -14.799 0.563 10.635 1.00 93.31 80 GLU A C 1
ATOM 616 O O . GLU A 1 80 ? -15.993 0.835 10.532 1.00 93.31 80 GLU A O 1
ATOM 621 N N . GLU A 1 81 ? -14.067 0.179 9.585 1.00 92.06 81 GLU A N 1
ATOM 622 C CA . GLU A 1 81 ? -14.583 0.148 8.204 1.00 92.06 81 GLU A CA 1
ATOM 623 C C . GLU A 1 81 ? -15.815 -0.757 8.062 1.00 92.06 81 GLU A C 1
ATOM 625 O O . GLU A 1 81 ? -16.770 -0.430 7.359 1.00 92.06 81 GLU A O 1
ATOM 630 N N . TYR A 1 82 ? -15.834 -1.903 8.753 1.00 92.12 82 TYR A N 1
ATOM 631 C CA . TYR A 1 82 ? -16.993 -2.794 8.717 1.00 92.12 82 TYR A CA 1
ATOM 632 C C . TYR A 1 82 ? -18.244 -2.139 9.314 1.00 92.12 82 TYR A C 1
ATOM 634 O O . TYR A 1 82 ? -19.334 -2.314 8.773 1.00 92.12 82 TYR A O 1
ATOM 642 N N . LYS A 1 83 ? -18.099 -1.381 10.407 1.00 92.12 83 LYS A N 1
ATOM 643 C CA . LYS A 1 83 ? -19.217 -0.656 11.028 1.00 92.12 83 LYS A CA 1
ATOM 644 C C . LYS A 1 83 ? -19.721 0.465 10.127 1.00 92.12 83 LYS A C 1
ATOM 646 O O . LYS A 1 83 ? -20.926 0.562 9.938 1.00 92.12 83 LYS A O 1
ATOM 651 N N . GLU A 1 84 ? -18.819 1.236 9.523 1.00 91.31 84 GLU A N 1
ATOM 652 C CA . GLU A 1 84 ? -19.184 2.330 8.611 1.00 91.31 84 GLU A CA 1
ATOM 653 C C . GLU A 1 84 ? -19.957 1.846 7.375 1.00 91.31 84 GLU A C 1
ATOM 655 O O . GLU A 1 84 ? -20.801 2.565 6.856 1.00 91.31 84 GLU A O 1
ATOM 660 N N . ILE A 1 85 ? -19.706 0.618 6.907 1.00 92.44 85 ILE A N 1
ATOM 661 C CA . ILE A 1 85 ? -20.470 0.013 5.801 1.00 92.44 85 ILE A CA 1
ATOM 662 C C . ILE A 1 85 ? -21.870 -0.445 6.248 1.00 92.44 85 ILE A C 1
ATOM 664 O O . ILE A 1 85 ? -22.769 -0.574 5.414 1.00 92.44 85 ILE A O 1
ATOM 668 N N . GLN A 1 86 ? -22.048 -0.769 7.532 1.00 84.25 86 GLN A N 1
ATOM 669 C CA . GLN A 1 86 ? -23.316 -1.265 8.072 1.00 84.25 86 GLN A CA 1
ATOM 670 C C . GLN A 1 86 ? -24.292 -0.158 8.504 1.00 84.25 86 GLN A C 1
ATOM 672 O O . GLN A 1 86 ? -25.477 -0.463 8.663 1.00 84.25 86 GLN A O 1
ATOM 677 N N . GLU A 1 87 ? -23.814 1.071 8.707 1.00 66.75 87 GLU A N 1
ATOM 678 C CA . GLU A 1 87 ? -24.620 2.267 9.016 1.00 66.75 87 GLU A CA 1
ATOM 679 C C . GLU A 1 87 ? -25.189 2.942 7.756 1.00 66.75 87 GLU A C 1
ATOM 681 O O . GLU A 1 87 ? -26.357 3.398 7.827 1.00 66.75 87 GLU A O 1
#

Sequence (87 aa):
MDPVLERSKSSKQPKLTTSFLKNAKAKLGKAMSKLILHEALPARIVESPFLQPILQVAAKVGKSVKSPSAYEVIRVYLEEEYKEIQE

Radius of gyration: 21.19 Å; chains: 1; bounding box: 35×71×34 Å